Protein AF-A0ABD0RTT2-F1 (afdb_monomer)

Structure (mmCIF, N/CA/C/O backbone):
data_AF-A0ABD0RTT2-F1
#
_entry.id   AF-A0ABD0RTT2-F1
#
loop_
_atom_site.group_PDB
_atom_site.id
_atom_site.type_symbol
_atom_site.label_atom_id
_atom_site.label_alt_id
_atom_site.label_comp_id
_atom_site.label_asym_id
_atom_site.label_entity_id
_atom_site.label_seq_id
_atom_site.pdbx_PDB_ins_code
_atom_site.Cartn_x
_atom_site.Cartn_y
_atom_site.Cartn_z
_atom_site.occupancy
_atom_site.B_iso_or_equiv
_atom_site.auth_seq_id
_atom_site.auth_comp_id
_atom_site.auth_asym_id
_atom_site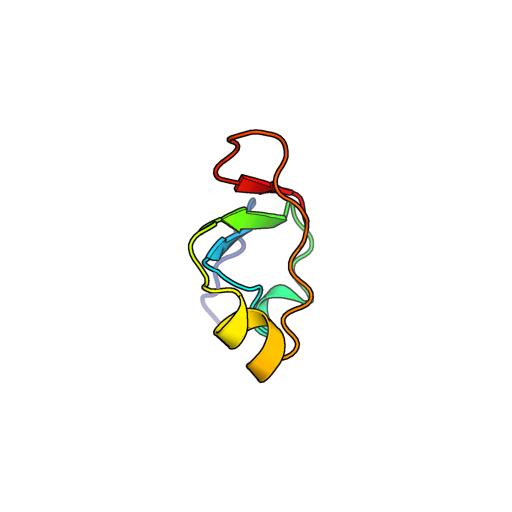.auth_atom_id
_atom_site.pdbx_PDB_model_num
ATOM 1 N N . SER A 1 1 ? 15.985 3.039 -21.916 1.00 54.28 1 SER A N 1
ATOM 2 C CA . SER A 1 1 ? 14.683 3.226 -21.249 1.00 54.28 1 SER A CA 1
ATOM 3 C C . SER A 1 1 ? 14.954 3.740 -19.852 1.00 54.28 1 SER A C 1
ATOM 5 O O . SER A 1 1 ? 15.491 2.987 -19.047 1.00 54.28 1 SER A O 1
ATOM 7 N N . ASP A 1 2 ? 14.651 5.011 -19.590 1.00 76.56 2 ASP A N 1
ATOM 8 C CA . ASP A 1 2 ? 14.933 5.681 -18.312 1.00 76.56 2 ASP A CA 1
ATOM 9 C C . ASP A 1 2 ? 13.946 5.228 -17.230 1.00 76.56 2 ASP A C 1
ATOM 11 O O . ASP A 1 2 ? 12.946 5.880 -16.938 1.00 76.56 2 ASP A O 1
ATOM 15 N N . GLY A 1 3 ? 14.188 4.034 -16.691 1.00 85.44 3 GLY A N 1
ATOM 16 C CA . GLY A 1 3 ? 13.476 3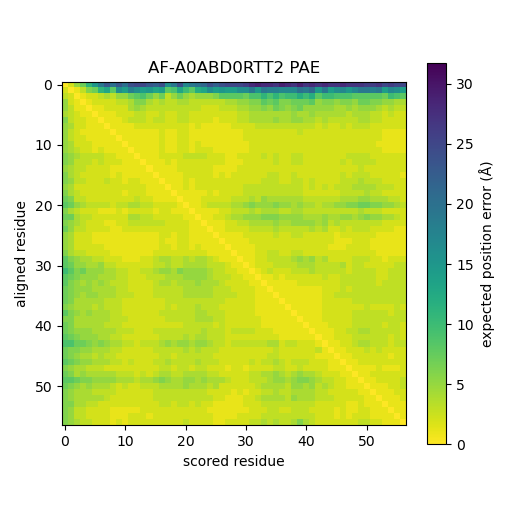.500 -15.537 1.00 85.44 3 GLY A CA 1
ATOM 17 C C . GLY A 1 3 ? 14.182 3.857 -14.233 1.00 85.44 3 GLY A C 1
ATOM 18 O O . GLY A 1 3 ? 15.394 4.062 -14.201 1.00 85.44 3 GLY A O 1
ATOM 19 N N . ILE A 1 4 ? 13.423 3.880 -13.139 1.00 91.75 4 ILE A N 1
ATOM 20 C CA . ILE A 1 4 ? 13.983 3.961 -11.788 1.00 91.75 4 ILE A CA 1
ATOM 21 C C . ILE A 1 4 ? 14.101 2.559 -11.187 1.00 91.75 4 ILE A C 1
ATOM 23 O O . ILE A 1 4 ? 13.223 1.719 -11.378 1.00 91.75 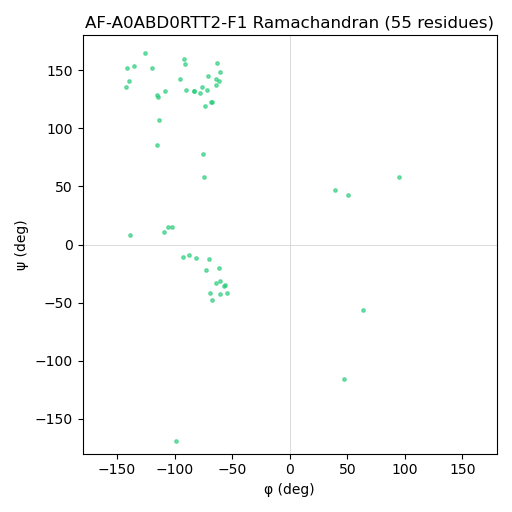4 ILE A O 1
ATOM 27 N N . SER A 1 5 ? 15.171 2.326 -10.428 1.00 91.81 5 SER A N 1
ATOM 28 C CA . SER A 1 5 ? 15.371 1.108 -9.638 1.00 91.81 5 SER A CA 1
ATOM 29 C C . SER A 1 5 ? 15.392 1.480 -8.155 1.00 91.81 5 SER A C 1
ATOM 31 O O . SER A 1 5 ? 16.464 1.759 -7.613 1.00 91.81 5 SER A O 1
ATOM 33 N N . PRO A 1 6 ? 14.225 1.574 -7.494 1.00 94.81 6 PRO A N 1
ATOM 34 C CA . PRO A 1 6 ? 14.174 1.985 -6.099 1.00 94.81 6 PRO A CA 1
ATOM 35 C C . PRO A 1 6 ? 14.742 0.891 -5.187 1.00 94.81 6 PRO A C 1
ATOM 37 O O . PRO A 1 6 ? 14.537 -0.296 -5.423 1.00 94.81 6 PRO A O 1
ATOM 40 N N . ALA A 1 7 ? 15.410 1.290 -4.103 1.00 94.81 7 ALA A N 1
ATOM 41 C CA . ALA A 1 7 ? 15.871 0.355 -3.070 1.00 94.81 7 ALA A CA 1
ATOM 42 C C . ALA A 1 7 ? 14.720 -0.191 -2.198 1.00 94.81 7 ALA A C 1
ATOM 44 O O . ALA A 1 7 ? 14.851 -1.242 -1.574 1.00 94.81 7 ALA A O 1
ATOM 45 N N . LEU A 1 8 ? 13.592 0.525 -2.157 1.00 97.12 8 LEU A N 1
ATOM 46 C CA . LEU A 1 8 ? 12.424 0.241 -1.326 1.00 97.12 8 LEU A CA 1
ATOM 47 C C . LEU A 1 8 ? 11.150 0.554 -2.114 1.00 97.12 8 LEU A C 1
ATOM 49 O O . LEU A 1 8 ? 11.045 1.624 -2.717 1.00 97.12 8 LEU A O 1
ATOM 53 N N . LEU A 1 9 ? 10.161 -0.335 -2.052 1.00 98.06 9 LEU A N 1
ATOM 54 C CA . LEU A 1 9 ? 8.837 -0.104 -2.620 1.00 98.06 9 LEU A CA 1
ATOM 55 C C . LEU A 1 9 ? 7.792 -0.029 -1.507 1.00 98.06 9 LEU A C 1
ATOM 57 O O . LEU A 1 9 ? 7.655 -0.959 -0.719 1.00 98.06 9 LEU A O 1
ATOM 61 N N . VAL A 1 10 ? 7.003 1.046 -1.478 1.00 98.00 10 VAL A N 1
ATOM 62 C CA . VAL A 1 10 ? 5.846 1.172 -0.580 1.00 98.00 10 VAL A CA 1
ATOM 63 C C . VAL A 1 10 ? 4.575 1.204 -1.418 1.00 98.00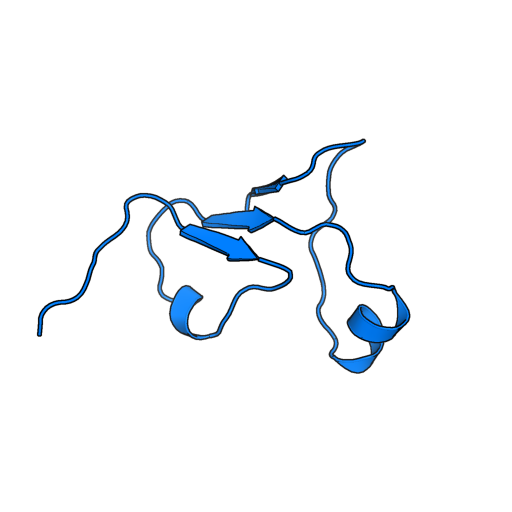 10 VAL A C 1
ATOM 65 O O . VAL A 1 10 ? 4.280 2.174 -2.114 1.00 98.00 10 VAL A O 1
ATOM 68 N N . SER A 1 11 ? 3.812 0.118 -1.383 1.00 97.75 11 SER A N 1
ATOM 69 C CA . SER A 1 11 ? 2.504 0.047 -2.026 1.00 97.75 11 SER A CA 1
ATOM 70 C C . SER A 1 11 ? 1.425 0.648 -1.132 1.00 97.75 11 SER A C 1
ATOM 72 O O . SER A 1 11 ? 1.318 0.307 0.038 1.00 97.75 11 SER A O 1
ATOM 74 N N . LEU A 1 12 ? 0.590 1.519 -1.697 1.00 97.31 12 LEU A N 1
ATOM 75 C CA . LEU A 1 12 ? -0.591 2.050 -1.012 1.00 97.31 12 LEU A CA 1
ATOM 76 C C . LEU A 1 12 ? -1.818 1.174 -1.269 1.00 97.31 12 LEU A C 1
ATOM 78 O O . LEU A 1 12 ? -2.101 0.868 -2.432 1.00 97.31 12 LEU A O 1
ATOM 82 N N . MET A 1 13 ? -2.548 0.850 -0.198 1.00 94.50 13 MET A N 1
ATOM 83 C CA . MET A 1 13 ? -3.768 0.033 -0.128 1.00 94.50 13 MET A CA 1
ATOM 84 C C . MET A 1 13 ? -3.574 -1.428 -0.547 1.00 94.50 13 MET A C 1
ATOM 86 O O . MET A 1 13 ? -3.856 -2.334 0.230 1.00 94.50 13 MET A O 1
ATOM 90 N N . THR A 1 14 ? -3.076 -1.660 -1.761 1.00 95.38 14 THR A N 1
ATOM 91 C CA . THR A 1 14 ? -2.796 -2.982 -2.330 1.00 95.38 14 THR A CA 1
ATOM 92 C C . THR A 1 14 ? -1.508 -2.955 -3.155 1.00 95.38 14 THR A C 1
ATOM 94 O O . THR A 1 14 ? -1.159 -1.915 -3.732 1.00 95.38 14 THR A O 1
ATOM 97 N N . PRO A 1 15 ? -0.788 -4.080 -3.277 1.00 95.94 15 PRO A N 1
ATOM 98 C CA . PRO A 1 15 ? 0.258 -4.231 -4.284 1.00 95.94 15 PRO A CA 1
ATOM 99 C C . PRO A 1 15 ? -0.329 -4.164 -5.700 1.00 95.94 15 PRO A C 1
ATOM 101 O O . PRO A 1 15 ? -1.377 -4.742 -5.980 1.00 95.94 15 PRO A O 1
ATOM 104 N N . LYS A 1 16 ? 0.346 -3.455 -6.611 1.00 95.88 16 LYS A N 1
ATOM 105 C CA . LYS A 1 16 ? -0.013 -3.436 -8.042 1.00 95.88 16 LYS A CA 1
ATOM 106 C C . LYS A 1 16 ? 0.767 -4.521 -8.782 1.00 95.88 16 LYS A C 1
ATOM 108 O O . LYS A 1 16 ? 1.830 -4.928 -8.328 1.00 95.88 16 LYS A O 1
ATOM 113 N N . ARG A 1 17 ? 0.290 -4.943 -9.960 1.00 95.19 17 ARG A N 1
ATOM 114 C CA . ARG A 1 17 ? 0.953 -5.996 -10.759 1.00 95.19 17 ARG A CA 1
ATOM 115 C C . ARG A 1 17 ? 2.417 -5.686 -11.085 1.00 95.19 17 ARG A C 1
ATOM 117 O O . ARG A 1 17 ? 3.235 -6.592 -11.065 1.00 95.19 17 ARG A O 1
ATOM 124 N N . CYS A 1 18 ? 2.770 -4.417 -11.298 1.00 93.62 18 CYS A N 1
ATOM 125 C CA . CYS A 1 18 ? 4.160 -4.012 -11.536 1.00 93.62 18 CYS A CA 1
ATOM 126 C C . CYS A 1 18 ? 5.112 -4.314 -10.362 1.00 93.62 18 CYS A C 1
ATOM 128 O O . CYS A 1 18 ? 6.316 -4.388 -10.574 1.00 93.62 18 CYS A O 1
ATOM 130 N N . ALA A 1 19 ? 4.590 -4.511 -9.148 1.00 96.00 19 ALA A N 1
ATOM 131 C CA . ALA A 1 19 ? 5.380 -4.844 -7.968 1.00 96.00 19 ALA A CA 1
ATOM 132 C C . ALA A 1 19 ? 5.733 -6.338 -7.866 1.00 96.00 19 ALA A C 1
ATOM 134 O O . ALA A 1 19 ? 6.567 -6.693 -7.045 1.00 96.00 19 ALA A O 1
ATOM 135 N N . GLN A 1 20 ? 5.128 -7.220 -8.677 1.00 93.69 20 GLN A N 1
ATOM 136 C CA . GLN A 1 20 ? 5.330 -8.677 -8.573 1.00 93.69 20 GLN A CA 1
ATOM 137 C C . GLN A 1 20 ? 6.787 -9.104 -8.776 1.00 93.69 20 GLN A C 1
ATOM 139 O O . GLN A 1 20 ? 7.226 -10.091 -8.197 1.00 93.69 20 GLN A O 1
ATOM 144 N N . SER A 1 21 ? 7.524 -8.366 -9.604 1.00 91.44 21 SER A N 1
ATOM 145 C CA . SER A 1 21 ? 8.930 -8.634 -9.912 1.00 91.44 21 SER A CA 1
ATOM 146 C C . SER A 1 21 ? 9.882 -7.703 -9.161 1.00 91.44 21 SER A C 1
ATOM 148 O O . SER A 1 21 ? 11.037 -7.577 -9.558 1.00 91.44 21 SER A O 1
ATOM 150 N N . PHE A 1 22 ? 9.411 -7.004 -8.122 1.00 95.62 22 PHE A N 1
ATOM 151 C CA . PHE A 1 22 ? 10.260 -6.104 -7.353 1.00 95.62 22 PHE A CA 1
ATOM 152 C C . PHE A 1 22 ? 11.215 -6.914 -6.455 1.00 95.62 22 PHE A C 1
ATOM 154 O O . PHE A 1 22 ? 10.742 -7.662 -5.603 1.00 95.62 22 PHE A O 1
ATOM 161 N N . PRO A 1 23 ? 12.546 -6.787 -6.623 1.00 93.44 23 PRO A N 1
ATOM 162 C CA . PRO A 1 23 ? 13.506 -7.655 -5.938 1.00 93.44 23 PRO A CA 1
ATOM 163 C C . PRO A 1 23 ? 13.916 -7.157 -4.541 1.00 93.44 23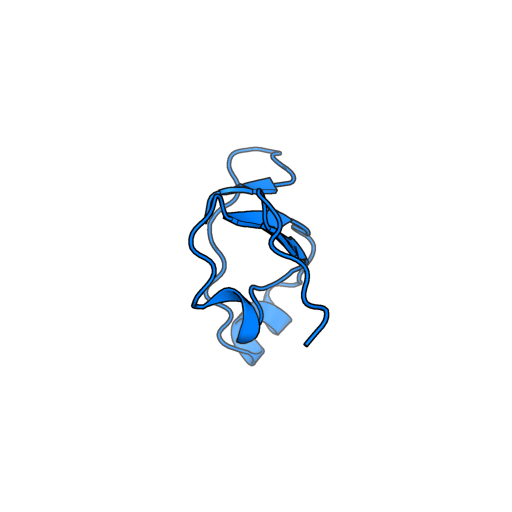 PRO A C 1
ATOM 165 O O . PRO A 1 23 ? 14.647 -7.853 -3.842 1.00 93.44 23 PRO A O 1
ATOM 168 N N . GLY A 1 24 ? 13.528 -5.935 -4.162 1.00 94.69 24 GLY A N 1
ATOM 169 C CA . GLY A 1 24 ? 13.940 -5.294 -2.911 1.00 94.69 24 GLY A CA 1
ATOM 170 C C . GLY A 1 24 ? 12.901 -5.396 -1.793 1.00 94.69 24 GLY A C 1
ATOM 171 O O . GLY A 1 24 ? 11.889 -6.082 -1.906 1.00 94.69 24 GLY A O 1
ATOM 172 N N . SER A 1 25 ? 13.121 -4.638 -0.717 1.00 97.00 25 SER A N 1
ATOM 173 C CA . SER A 1 25 ? 12.202 -4.587 0.425 1.00 97.00 25 SER A CA 1
ATOM 174 C C . SER A 1 25 ? 10.868 -3.934 0.056 1.00 97.00 25 SER A C 1
ATOM 176 O O . SER A 1 25 ? 10.822 -2.778 -0.380 1.00 97.00 25 SER A O 1
ATOM 178 N N . HIS A 1 26 ? 9.769 -4.655 0.263 1.00 97.62 26 HIS A N 1
ATOM 179 C CA . HIS A 1 26 ? 8.426 -4.214 -0.102 1.00 97.62 26 HIS A CA 1
ATOM 180 C C . HIS A 1 26 ? 7.569 -4.032 1.149 1.00 97.62 26 HIS A C 1
ATOM 182 O O . HIS A 1 26 ? 7.474 -4.914 1.992 1.00 97.62 26 HIS A O 1
ATOM 188 N N . PHE A 1 27 ? 6.940 -2.870 1.274 1.00 98.00 27 PHE A N 1
ATOM 189 C CA . PHE A 1 27 ? 5.988 -2.569 2.334 1.00 98.00 27 PHE A CA 1
ATOM 190 C C . PHE A 1 27 ? 4.619 -2.233 1.755 1.00 98.00 27 PHE A C 1
ATOM 192 O O . PHE A 1 27 ? 4.491 -1.690 0.653 1.00 98.00 27 PHE A O 1
ATOM 199 N N . LEU A 1 28 ? 3.585 -2.503 2.540 1.00 97.81 28 LEU A N 1
ATOM 200 C CA . LEU A 1 28 ? 2.228 -2.044 2.317 1.00 97.81 28 LEU A CA 1
ATOM 201 C C . LEU A 1 28 ? 1.877 -0.976 3.348 1.00 97.81 28 LEU A C 1
ATOM 203 O O . LEU A 1 28 ? 2.068 -1.169 4.546 1.00 97.81 28 LEU A O 1
ATOM 207 N N . ALA A 1 29 ? 1.311 0.127 2.882 1.00 97.19 29 ALA A N 1
ATOM 208 C CA . ALA A 1 29 ? 0.747 1.178 3.712 1.00 97.19 29 ALA A CA 1
ATOM 209 C C . ALA A 1 29 ? -0.708 1.440 3.307 1.00 97.19 29 ALA A C 1
ATOM 211 O O . ALA A 1 29 ? -1.154 1.050 2.228 1.00 97.19 29 ALA A O 1
ATOM 212 N N . GLY A 1 30 ? -1.451 2.146 4.154 1.00 93.62 30 GLY A N 1
ATOM 213 C CA . 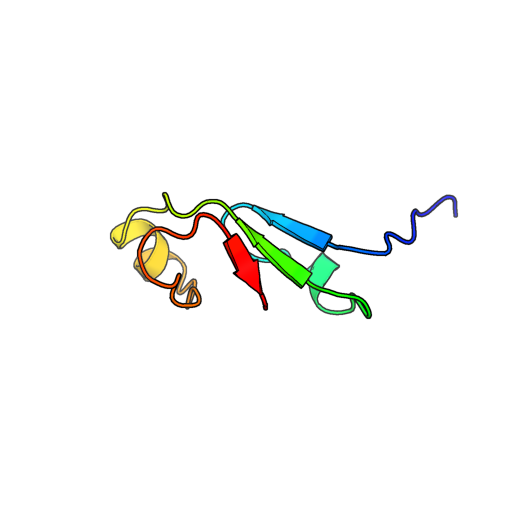GLY A 1 30 ? -2.837 2.522 3.866 1.00 93.62 30 GLY A CA 1
ATOM 214 C C . GLY A 1 30 ? -3.865 1.553 4.444 1.00 93.62 30 GLY A C 1
ATOM 215 O O . GLY A 1 30 ? -4.707 1.004 3.733 1.00 93.62 30 GLY A O 1
ATOM 216 N N . ARG A 1 31 ? -3.807 1.379 5.768 1.00 92.56 31 ARG A N 1
ATOM 217 C CA . ARG A 1 31 ? -4.738 0.587 6.583 1.00 92.56 31 ARG A CA 1
ATOM 218 C C . ARG A 1 31 ? -6.090 1.295 6.772 1.00 92.56 31 ARG A C 1
ATOM 220 O O . ARG A 1 31 ? -6.509 1.584 7.887 1.00 92.56 31 ARG A O 1
ATOM 227 N N . PHE A 1 32 ? -6.761 1.614 5.674 1.00 92.31 32 PHE A N 1
ATOM 228 C CA . PHE A 1 32 ? -8.055 2.308 5.691 1.00 92.31 32 PHE A CA 1
ATOM 229 C C . PHE A 1 32 ? -9.050 1.758 4.663 1.00 92.31 32 PHE A C 1
ATOM 231 O O . PHE A 1 32 ? -10.120 2.332 4.476 1.00 92.31 32 PHE A O 1
ATOM 238 N N . LEU A 1 33 ? -8.727 0.643 3.995 1.00 92.50 33 LEU A N 1
ATOM 239 C CA . LEU A 1 33 ? -9.661 -0.020 3.090 1.00 92.50 33 LEU A CA 1
ATOM 240 C C . LEU A 1 33 ? -10.831 -0.639 3.877 1.00 92.50 33 LEU A C 1
ATOM 242 O O . LEU A 1 33 ? -10.588 -1.510 4.718 1.00 92.50 33 LEU A O 1
ATOM 246 N N . PRO A 1 34 ? -12.091 -0.267 3.585 1.00 94.69 34 PRO A N 1
ATOM 247 C CA . PRO A 1 34 ? -13.257 -0.889 4.204 1.00 94.69 34 PRO A CA 1
ATOM 248 C C . PRO A 1 34 ? -13.330 -2.389 3.906 1.00 94.69 34 PRO A C 1
ATOM 250 O O . PRO A 1 34 ? -12.948 -2.835 2.822 1.00 94.69 34 PRO A O 1
ATOM 253 N N . TYR A 1 35 ? -1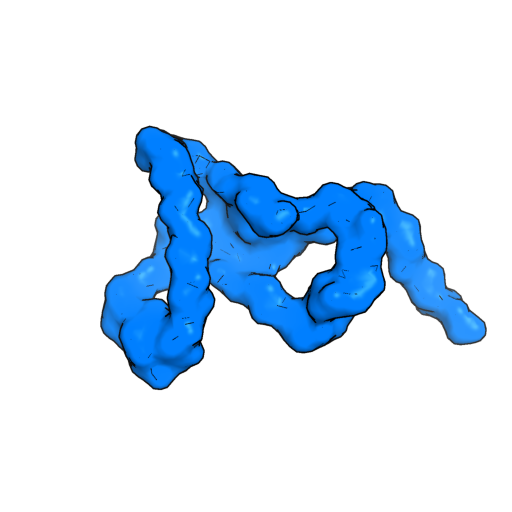3.870 -3.164 4.847 1.00 92.94 35 TYR A N 1
ATOM 254 C CA . TYR A 1 35 ? -13.983 -4.622 4.732 1.00 92.94 35 TYR A CA 1
ATOM 255 C C . TYR A 1 35 ? -14.715 -5.071 3.456 1.00 92.94 35 TYR A C 1
ATOM 257 O O . TYR A 1 35 ? -14.254 -5.978 2.763 1.00 92.94 35 TYR A O 1
ATOM 265 N N . ASP A 1 36 ? -15.796 -4.385 3.085 1.00 96.56 36 ASP A N 1
ATOM 266 C CA . ASP A 1 36 ? -16.585 -4.733 1.899 1.00 96.56 36 ASP A CA 1
ATOM 267 C C . ASP A 1 36 ? -15.791 -4.570 0.597 1.00 96.56 36 ASP A C 1
ATOM 269 O O . ASP A 1 36 ? -15.949 -5.364 -0.329 1.00 96.56 36 ASP A O 1
ATOM 273 N N . ILE A 1 37 ? -14.877 -3.595 0.536 1.00 95.81 37 ILE A N 1
ATOM 274 C CA . ILE A 1 37 ? -13.972 -3.417 -0.608 1.00 95.81 37 ILE A CA 1
ATOM 275 C C . ILE A 1 37 ? -12.951 -4.554 -0.659 1.00 95.81 37 ILE A C 1
ATOM 277 O O . ILE A 1 37 ? -12.696 -5.101 -1.730 1.00 95.81 37 ILE A O 1
ATOM 281 N N . GLN A 1 38 ? -12.405 -4.951 0.493 1.00 94.50 38 GLN A N 1
ATOM 282 C CA . GLN A 1 38 ? -11.467 -6.072 0.570 1.00 94.50 38 GLN A CA 1
ATOM 283 C C . GLN A 1 38 ? -12.106 -7.375 0.095 1.00 94.50 38 GLN A C 1
ATOM 285 O O . GLN A 1 38 ? -11.486 -8.108 -0.671 1.00 94.50 38 GLN A O 1
ATOM 290 N N . ARG A 1 39 ? -13.357 -7.633 0.495 1.00 95.44 39 ARG A N 1
ATOM 291 C CA . ARG A 1 39 ? -14.118 -8.801 0.040 1.00 95.44 39 ARG A CA 1
ATOM 292 C C . ARG A 1 39 ? -14.472 -8.732 -1.436 1.00 95.44 39 ARG A C 1
ATOM 294 O O . ARG A 1 39 ? -14.261 -9.710 -2.139 1.00 95.44 39 ARG A O 1
ATOM 301 N N . LYS A 1 40 ? -14.993 -7.593 -1.905 1.00 97.38 40 LYS A N 1
ATOM 302 C CA . LYS A 1 40 ? -15.443 -7.411 -3.294 1.00 97.38 40 LYS A CA 1
ATOM 303 C C . LYS A 1 40 ? -14.339 -7.694 -4.311 1.00 97.38 40 LYS A C 1
ATOM 305 O O . LYS A 1 40 ? -14.635 -8.188 -5.393 1.00 97.38 40 LYS A O 1
ATOM 310 N N . TYR A 1 41 ? -13.099 -7.347 -3.977 1.00 95.88 41 TYR A N 1
ATOM 311 C CA . TYR A 1 41 ? -11.948 -7.516 -4.865 1.00 95.88 41 TYR A CA 1
ATOM 312 C C . TYR A 1 41 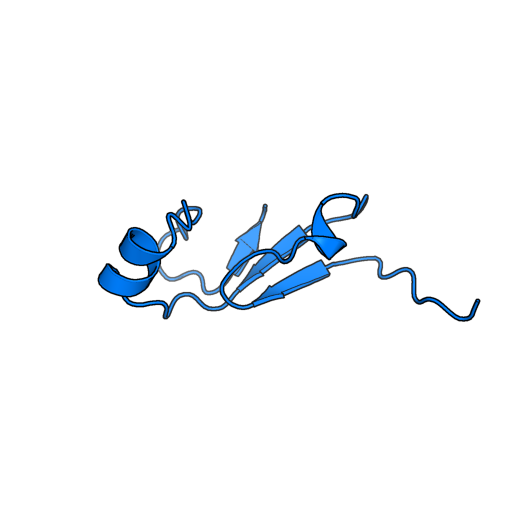? -10.980 -8.615 -4.412 1.00 95.88 41 TYR A C 1
ATOM 314 O O . TYR A 1 41 ? -9.876 -8.682 -4.942 1.00 95.88 41 TYR A O 1
ATOM 322 N N . GLU A 1 42 ? -11.366 -9.442 -3.433 1.00 95.94 42 GLU A N 1
ATOM 323 C CA . GLU A 1 42 ? -10.556 -10.566 -2.933 1.00 95.94 42 GLU A CA 1
ATOM 324 C C . GLU A 1 42 ? -9.114 -10.151 -2.576 1.00 95.94 42 GLU A C 1
ATOM 326 O O . GLU A 1 42 ? -8.137 -10.823 -2.900 1.00 95.94 42 GLU A O 1
ATOM 331 N N . LEU A 1 43 ? -8.970 -8.997 -1.913 1.00 92.69 43 LEU A N 1
ATOM 332 C CA . LEU A 1 43 ? -7.674 -8.326 -1.753 1.00 92.69 43 LEU A CA 1
ATOM 333 C C . LEU A 1 43 ? -6.693 -9.048 -0.821 1.00 92.69 43 LEU A C 1
ATOM 335 O O . LEU A 1 43 ? -5.526 -8.667 -0.805 1.00 92.69 43 LEU A O 1
ATOM 339 N N . ASN A 1 44 ? -7.147 -10.047 -0.052 1.00 89.06 44 ASN A N 1
ATOM 340 C CA . ASN A 1 44 ? -6.329 -10.894 0.830 1.00 89.06 44 ASN A CA 1
ATOM 341 C C . ASN A 1 44 ? -5.220 -10.116 1.572 1.00 89.06 44 ASN A C 1
ATOM 343 O O . ASN A 1 44 ? -4.054 -10.510 1.564 1.00 89.06 44 ASN A O 1
ATOM 347 N N . LEU A 1 45 ? -5.582 -8.968 2.163 1.00 92.31 45 LEU A N 1
ATOM 348 C CA . LEU A 1 45 ? -4.608 -8.045 2.745 1.00 92.31 45 LEU A CA 1
ATOM 349 C C . LEU A 1 45 ? -3.869 -8.689 3.932 1.00 92.31 45 LEU A C 1
ATOM 351 O O . LEU A 1 45 ? -4.495 -9.388 4.737 1.00 92.31 45 LEU A O 1
ATOM 355 N N . PRO A 1 46 ? -2.563 -8.414 4.098 1.00 94.31 46 PRO A N 1
ATOM 356 C CA . PRO A 1 46 ? -1.821 -8.830 5.283 1.00 94.31 46 PRO A CA 1
ATOM 357 C C . PRO A 1 46 ? -2.377 -8.164 6.549 1.00 94.31 46 PRO A C 1
ATOM 359 O O . PRO A 1 46 ? -2.967 -7.079 6.516 1.00 94.31 46 PRO A O 1
ATOM 362 N N . LYS A 1 47 ? -2.149 -8.801 7.700 1.00 92.88 47 LYS A N 1
ATOM 363 C CA . LYS A 1 47 ? -2.503 -8.221 8.999 1.00 92.88 47 LYS A CA 1
ATOM 364 C C . LYS A 1 47 ? -1.474 -7.167 9.401 1.00 92.88 47 LYS A C 1
ATOM 366 O O . LYS A 1 47 ? -0.281 -7.444 9.422 1.00 92.88 47 LYS A O 1
ATOM 371 N N . PHE A 1 48 ? -1.954 -5.991 9.787 1.00 94.88 48 PHE A N 1
ATOM 372 C CA . PHE A 1 48 ? -1.141 -4.968 10.443 1.00 94.88 48 PHE A CA 1
ATOM 373 C C . PHE A 1 48 ? -1.065 -5.273 11.943 1.00 94.88 48 PHE A C 1
ATOM 375 O O . PHE A 1 48 ? -2.096 -5.536 12.572 1.00 94.88 48 PHE A O 1
ATOM 382 N N . SER A 1 49 ? 0.135 -5.231 12.515 1.00 95.88 49 SER A N 1
ATOM 383 C CA . SER A 1 49 ? 0.353 -5.447 13.948 1.00 95.88 49 SER A CA 1
ATOM 384 C C . SER A 1 49 ? -0.152 -4.253 14.756 1.00 95.88 49 SER A C 1
ATOM 386 O O . SER A 1 49 ? 0.110 -3.109 14.405 1.00 95.88 49 SER A O 1
ATOM 388 N N . GLY A 1 50 ? -0.905 -4.500 15.834 1.00 94.88 50 GLY A N 1
ATOM 389 C CA . GLY A 1 50 ? -1.370 -3.455 16.756 1.00 94.88 50 GLY A CA 1
ATOM 390 C C . GLY A 1 50 ? -1.971 -2.234 16.047 1.00 94.88 50 GLY A C 1
ATOM 391 O O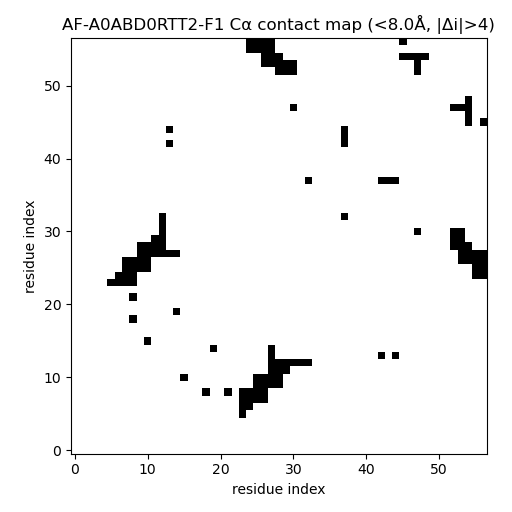 . GLY A 1 50 ? -2.987 -2.340 15.349 1.00 94.88 50 GLY A O 1
ATOM 392 N N . THR A 1 51 ? -1.316 -1.085 16.213 1.00 95.19 51 THR A N 1
ATOM 393 C CA . THR A 1 51 ? -1.656 0.212 15.603 1.00 95.19 51 THR A CA 1
ATOM 394 C C . THR A 1 51 ? -0.714 0.615 14.465 1.00 95.19 51 THR A C 1
ATOM 396 O O . THR A 1 51 ? -0.724 1.774 14.056 1.00 95.19 51 THR A O 1
ATOM 399 N N . ASP A 1 52 ? 0.090 -0.311 13.940 1.00 96.38 52 ASP A N 1
ATOM 400 C CA . ASP A 1 52 ? 1.030 -0.018 12.862 1.00 96.38 52 ASP A CA 1
ATOM 401 C C . ASP A 1 52 ? 0.295 0.464 11.608 1.00 96.38 52 ASP A C 1
ATOM 403 O O . ASP A 1 52 ? -0.776 -0.039 11.233 1.00 96.38 52 ASP A O 1
ATOM 407 N N . ALA A 1 53 ? 0.903 1.458 10.958 1.00 93.94 53 ALA A N 1
ATOM 408 C CA . ALA A 1 53 ? 0.417 2.063 9.721 1.00 93.94 53 ALA A CA 1
ATOM 409 C C . ALA A 1 53 ? 1.010 1.411 8.459 1.00 93.94 53 ALA A C 1
ATOM 411 O O . ALA A 1 53 ? 0.542 1.677 7.347 1.00 93.94 53 ALA A O 1
ATOM 412 N N . VAL A 1 54 ? 2.030 0.566 8.633 1.00 96.88 54 VAL A N 1
ATOM 413 C CA . VAL A 1 54 ? 2.748 -0.144 7.570 1.00 96.88 54 VAL A CA 1
ATOM 414 C C . VAL A 1 54 ? 2.968 -1.603 7.957 1.00 96.88 54 VAL A C 1
ATOM 416 O O . VAL A 1 54 ? 3.038 -1.930 9.137 1.00 96.88 54 VAL A O 1
ATOM 419 N N . VAL A 1 55 ? 3.090 -2.477 6.963 1.00 97.38 55 VAL A N 1
ATOM 420 C CA . VAL A 1 55 ? 3.455 -3.887 7.138 1.00 97.38 55 VAL A CA 1
ATOM 421 C C . VAL A 1 55 ? 4.417 -4.296 6.032 1.00 97.38 55 VAL A C 1
ATOM 423 O O . VAL A 1 55 ? 4.273 -3.855 4.891 1.00 97.38 55 VAL A O 1
ATOM 426 N N . GLN A 1 56 ? 5.423 -5.096 6.370 1.00 96.69 56 GLN A N 1
ATOM 427 C CA . GLN A 1 56 ? 6.343 -5.657 5.384 1.00 96.69 56 GLN A CA 1
ATOM 428 C C . GLN A 1 56 ? 5.656 -6.807 4.632 1.00 96.69 56 GLN A C 1
ATOM 430 O O . GLN A 1 56 ? 4.969 -7.617 5.258 1.00 96.69 56 GLN A O 1
ATOM 435 N N . LEU A 1 57 ? 5.807 -6.832 3.305 1.00 94.44 57 LEU A N 1
ATOM 436 C CA . LEU A 1 57 ? 5.275 -7.860 2.406 1.00 94.44 57 LEU A CA 1
ATOM 437 C C . LEU A 1 57 ? 6.322 -8.919 2.066 1.00 94.44 57 LEU A C 1
ATOM 439 O O . LEU A 1 57 ? 7.523 -8.565 2.027 1.00 94.44 57 LEU A O 1
#

pLDDT: mean 93.84, std 6.25, range [54.28, 98.06]

Mean predicted aligned error: 3.2 Å

Solvent-accessible surface area (backbone atoms only — not comparable to full-atom values): 3832 Å² total; per-residue (Å²): 129,97,73,85,84,70,77,61,46,75,30,64,71,53,81,55,81,85,54,75,80,56,88,55,55,38,30,41,31,54,91,72,75,54,68,67,59,39,61,77,66,67,56,80,72,81,83,56,61,91,86,52,62,55,37,81,106

InterPro domains:
  IPR036652 YjeF N-terminal domain superfamily [G3DSA:3.40.50.10260] (1-57)
  IPR036652 YjeF N-terminal domain superfamily [SSF64153] (4-54)

Nearest PDB structures (foldseek):
  2dg2-assembly1_A  TM=9.690E-01  e=5.408E-05  Mus musculus
  1jzt-assembly1_A  TM=8.601E-01  e=8.788E-03  Saccharomyces cerevisiae
  3d3j-assembly1_A-2  TM=6.982E-01  e=1.428E+00  Homo sapiens
  3d3k-assembly1_B  TM=6.611E-01  e=2.630E+00  Homo sapiens

Organism: Cirrhinus mrigala (NCBI:txid683832)

Foldseek 3Di:
DDDDQDQEEEAEPADDPVCPPNPHWYKYFHPPDDPVNCVVVVRVDDDDPDPDRMDTD

Radius of gyration: 12.72 Å; Cα contacts (8 Å, |Δi|>4): 67; chains: 1; bounding box: 32×17×38 Å

Secondary structure (DSSP, 8-state):
------SEEEEESS--GGGTT--SEEEEE-TT--HHHHHHTT--PPPPPTT-SEEE-

Sequence (57 aa):
SDGISPALLVSLMTPKRCAQSFPGSHFLAGRFLPYDIQRKYELNLPKFSGTDAVVQL